Protein AF-A0A4Z0AM36-F1 (afdb_monomer_lite)

Structure (mmCIF, N/CA/C/O backbone):
data_AF-A0A4Z0AM36-F1
#
_entry.id   AF-A0A4Z0AM36-F1
#
loop_
_atom_site.group_PDB
_atom_site.id
_atom_site.type_symbol
_atom_site.label_atom_id
_atom_site.label_alt_id
_atom_site.label_comp_id
_atom_site.label_asym_id
_atom_site.label_entity_id
_atom_site.label_seq_id
_atom_site.pdbx_PDB_ins_code
_atom_site.Cartn_x
_atom_site.Cartn_y
_atom_site.Cartn_z
_atom_site.occupancy
_atom_site.B_iso_or_equiv
_atom_site.auth_seq_id
_atom_site.auth_comp_id
_atom_site.auth_asym_id
_atom_site.auth_atom_id
_atom_site.pdbx_PDB_model_num
ATOM 1 N N . MET A 1 1 ? 3.534 -26.898 -31.104 1.00 69.75 1 MET A N 1
ATOM 2 C CA . MET A 1 1 ? 3.783 -25.662 -30.328 1.00 69.75 1 MET A CA 1
ATOM 3 C C . MET A 1 1 ? 5.008 -24.985 -30.911 1.00 69.75 1 MET A C 1
ATOM 5 O O . MET A 1 1 ? 6.021 -25.653 -31.074 1.00 69.75 1 MET A O 1
ATOM 9 N N . THR A 1 2 ? 4.908 -23.715 -31.292 1.00 71.81 2 THR A N 1
ATOM 10 C CA . THR A 1 2 ? 6.046 -22.948 -31.819 1.00 71.81 2 THR A CA 1
ATOM 11 C C . THR A 1 2 ? 7.064 -22.733 -30.695 1.00 71.81 2 THR A C 1
ATOM 13 O O . THR A 1 2 ? 6.648 -22.342 -29.601 1.00 71.81 2 THR A O 1
ATOM 16 N N . PRO A 1 3 ? 8.365 -23.004 -30.905 1.00 80.00 3 PRO A N 1
ATOM 17 C CA . PRO A 1 3 ? 9.368 -22.778 -29.873 1.00 80.00 3 PRO A CA 1
ATOM 18 C C . PRO A 1 3 ? 9.413 -21.291 -29.488 1.00 80.00 3 PRO A C 1
ATOM 20 O O . PRO A 1 3 ? 9.185 -20.429 -30.346 1.00 80.00 3 PRO A O 1
ATOM 23 N N . PRO A 1 4 ? 9.694 -20.966 -28.214 1.00 80.19 4 PRO A N 1
ATOM 24 C CA . PRO A 1 4 ? 9.804 -19.582 -27.786 1.00 80.19 4 PRO A CA 1
ATOM 25 C C . PRO A 1 4 ? 10.920 -18.887 -28.568 1.00 80.19 4 PRO A C 1
ATOM 27 O O . PRO A 1 4 ? 12.006 -19.435 -28.767 1.00 80.19 4 PRO A O 1
ATOM 30 N N . LEU A 1 5 ? 10.643 -17.664 -29.017 1.00 88.88 5 LEU A N 1
ATOM 31 C CA . LEU A 1 5 ? 11.626 -16.841 -29.710 1.00 88.88 5 LEU A CA 1
ATOM 32 C C . LEU A 1 5 ? 12.832 -16.608 -28.789 1.00 88.88 5 LEU A C 1
ATOM 34 O O . LEU A 1 5 ? 12.687 -16.092 -27.680 1.00 88.88 5 LEU A O 1
ATOM 38 N N . SER A 1 6 ? 14.025 -16.962 -29.258 1.00 90.75 6 SER A N 1
ATOM 39 C CA . SER A 1 6 ? 15.280 -16.754 -28.539 1.00 90.75 6 SER A CA 1
ATOM 40 C C . SER A 1 6 ? 15.930 -15.424 -28.922 1.00 90.75 6 SER A C 1
ATOM 42 O O . SER A 1 6 ? 15.520 -14.731 -29.860 1.00 90.75 6 SER A O 1
ATOM 44 N N . PHE A 1 7 ? 16.963 -15.028 -28.184 1.00 91.69 7 PHE A N 1
ATOM 45 C CA . PHE A 1 7 ? 17.827 -13.935 -28.614 1.00 91.69 7 PHE A CA 1
ATOM 46 C C . PHE A 1 7 ? 18.506 -14.307 -29.951 1.00 91.69 7 PHE A C 1
ATOM 48 O O . PHE A 1 7 ? 19.021 -15.416 -30.057 1.00 91.69 7 PHE A O 1
ATOM 55 N N . PRO A 1 8 ? 18.556 -13.416 -30.963 1.00 92.31 8 PRO A N 1
ATOM 56 C CA . PRO A 1 8 ? 18.221 -11.991 -30.927 1.00 92.31 8 PRO A CA 1
ATOM 57 C C . PRO A 1 8 ? 16.799 -11.639 -31.395 1.00 92.31 8 PRO A C 1
ATOM 59 O O . PRO A 1 8 ? 16.469 -10.447 -31.424 1.00 92.31 8 PRO A O 1
ATOM 62 N N . ALA A 1 9 ? 15.982 -12.622 -31.782 1.00 93.06 9 ALA A N 1
ATOM 63 C CA . ALA A 1 9 ? 14.613 -12.404 -32.247 1.00 93.06 9 ALA A CA 1
ATOM 64 C C . ALA A 1 9 ? 13.745 -11.795 -31.130 1.00 93.06 9 ALA A C 1
ATOM 66 O O . ALA A 1 9 ? 13.120 -10.751 -31.338 1.00 93.06 9 ALA A O 1
ATOM 67 N N . MET A 1 10 ? 13.820 -12.349 -29.915 1.00 92.06 10 MET A N 1
ATOM 68 C CA . MET A 1 10 ? 13.215 -11.795 -28.700 1.00 92.06 10 MET A CA 1
ATOM 69 C C . MET A 1 10 ? 14.230 -10.962 -27.909 1.00 92.06 10 MET A C 1
ATOM 71 O O . MET A 1 10 ? 15.283 -11.449 -27.500 1.00 92.06 10 MET A O 1
ATOM 75 N N . ARG A 1 11 ? 13.922 -9.681 -27.672 1.00 93.88 11 ARG A N 1
ATOM 76 C CA . ARG A 1 11 ? 14.758 -8.770 -26.867 1.00 93.88 11 ARG A CA 1
ATOM 77 C C . ARG A 1 11 ? 13.886 -7.902 -25.968 1.00 93.88 11 ARG A C 1
ATOM 79 O O . ARG A 1 11 ? 13.502 -6.799 -26.353 1.00 93.88 11 ARG A O 1
ATOM 86 N N . LEU A 1 12 ? 13.648 -8.359 -24.739 1.00 93.50 12 LEU A N 1
ATOM 87 C CA . LEU A 1 12 ? 12.791 -7.673 -23.757 1.00 93.50 12 LEU A CA 1
ATOM 88 C C . LEU A 1 12 ? 13.267 -6.249 -23.406 1.00 93.50 12 LEU A C 1
ATOM 90 O O . LEU A 1 12 ? 12.473 -5.402 -23.010 1.00 93.50 12 LEU A O 1
ATOM 94 N N . ARG A 1 13 ? 14.556 -5.937 -23.614 1.00 95.88 13 ARG A N 1
ATOM 95 C CA . ARG A 1 13 ? 15.101 -4.579 -23.431 1.00 95.88 13 ARG A CA 1
ATOM 96 C C . ARG A 1 13 ? 14.577 -3.557 -24.450 1.00 95.88 13 ARG A C 1
ATOM 98 O O . ARG A 1 13 ? 14.702 -2.366 -24.181 1.00 95.88 13 ARG A O 1
ATOM 105 N N . ARG A 1 14 ? 13.999 -3.974 -25.590 1.00 95.12 14 ARG A N 1
ATOM 106 C CA . ARG A 1 14 ? 13.493 -3.058 -26.639 1.00 95.12 14 ARG A CA 1
ATOM 107 C C . ARG A 1 14 ? 12.464 -2.068 -26.085 1.00 95.12 14 ARG A C 1
ATOM 109 O O . ARG A 1 14 ? 12.602 -0.875 -26.324 1.00 95.12 14 ARG A O 1
ATOM 116 N N . LEU A 1 15 ? 11.517 -2.550 -25.279 1.00 96.00 15 LEU A N 1
ATOM 117 C CA . LEU A 1 15 ? 10.440 -1.743 -24.691 1.00 96.00 15 LEU A CA 1
ATOM 118 C C . LEU A 1 15 ? 10.849 -1.027 -23.389 1.00 96.00 15 LEU A C 1
ATOM 120 O O . LEU A 1 15 ? 10.051 -0.322 -22.790 1.00 96.00 15 LEU A O 1
ATOM 124 N N . ARG A 1 16 ? 12.108 -1.173 -22.944 1.00 96.94 16 ARG A N 1
ATOM 125 C CA . ARG A 1 16 ? 12.613 -0.575 -21.692 1.00 96.94 16 ARG A CA 1
ATOM 126 C C . ARG A 1 16 ? 13.583 0.590 -21.906 1.00 96.94 16 ARG A C 1
ATOM 128 O O . ARG A 1 16 ? 14.101 1.132 -20.931 1.00 96.94 16 ARG A O 1
ATOM 135 N N . ARG A 1 17 ? 13.848 0.967 -23.165 1.00 96.94 17 ARG A N 1
ATOM 136 C CA . ARG A 1 17 ? 14.914 1.917 -23.538 1.00 96.94 17 ARG A CA 1
ATOM 137 C C . ARG A 1 17 ? 14.677 3.338 -23.036 1.00 96.94 17 ARG A C 1
ATOM 139 O O . ARG A 1 17 ? 15.623 3.966 -22.581 1.00 96.94 17 ARG A O 1
ATOM 146 N N . THR A 1 18 ? 13.450 3.842 -23.121 1.00 97.69 18 THR A N 1
ATOM 147 C CA . THR A 1 18 ? 13.118 5.227 -22.754 1.00 97.69 18 THR A CA 1
ATOM 148 C C . THR A 1 18 ? 12.009 5.253 -21.703 1.00 97.69 18 THR A C 1
ATOM 150 O O . THR A 1 18 ? 11.239 4.292 -21.621 1.00 97.69 18 THR A O 1
ATOM 153 N N . PRO A 1 19 ? 11.902 6.330 -20.901 1.00 97.38 19 PRO A N 1
ATOM 154 C CA . PRO A 1 19 ? 10.779 6.511 -19.983 1.00 97.38 19 PRO A CA 1
ATOM 155 C C . PRO A 1 19 ? 9.419 6.407 -20.684 1.00 97.38 19 PRO A C 1
ATOM 157 O O . PRO A 1 19 ? 8.560 5.679 -20.204 1.00 97.38 19 PRO A O 1
ATOM 160 N N . LEU A 1 20 ? 9.270 7.027 -21.863 1.00 97.19 20 LEU A N 1
ATOM 161 C CA . LEU A 1 20 ? 8.044 6.964 -22.667 1.00 97.19 20 LEU A CA 1
ATOM 162 C C . LEU A 1 20 ? 7.664 5.524 -23.038 1.00 97.19 20 LEU A C 1
ATOM 164 O O . LEU A 1 20 ? 6.530 5.117 -22.823 1.00 97.19 20 LEU A O 1
ATOM 168 N N . LEU A 1 21 ? 8.615 4.729 -23.545 1.00 97.44 21 LEU A N 1
ATOM 169 C CA . LEU A 1 21 ? 8.342 3.334 -23.909 1.00 97.44 21 LEU A CA 1
ATOM 170 C C . LEU A 1 21 ? 7.923 2.504 -22.696 1.00 97.44 21 LEU A C 1
ATOM 172 O O . LEU A 1 21 ? 7.006 1.699 -22.807 1.00 97.44 21 LEU A O 1
ATOM 176 N N . ARG A 1 22 ? 8.571 2.717 -21.542 1.00 97.12 22 ARG A N 1
ATOM 177 C CA . ARG A 1 22 ? 8.207 2.033 -20.295 1.00 97.12 22 ARG A CA 1
ATOM 178 C C . ARG A 1 22 ? 6.821 2.430 -19.803 1.00 97.12 22 ARG A C 1
ATOM 180 O O . ARG A 1 22 ? 6.132 1.574 -19.266 1.00 97.12 22 ARG A O 1
ATOM 187 N N . ASP A 1 23 ? 6.427 3.690 -19.967 1.00 95.44 23 ASP A N 1
ATOM 188 C CA . ASP A 1 23 ? 5.094 4.149 -19.574 1.00 95.44 23 ASP A CA 1
ATOM 189 C C . ASP A 1 23 ? 3.995 3.587 -20.486 1.00 95.44 23 ASP A C 1
ATOM 191 O O . ASP A 1 23 ? 2.964 3.126 -19.998 1.00 95.44 23 ASP A O 1
ATOM 195 N N . MET A 1 24 ? 4.254 3.532 -21.797 1.00 96.75 24 MET A N 1
ATOM 196 C CA . MET A 1 24 ? 3.322 2.972 -22.783 1.00 96.75 24 MET A CA 1
ATOM 197 C C . MET A 1 24 ? 3.003 1.495 -22.536 1.00 96.75 24 MET A C 1
ATOM 199 O O . MET A 1 24 ? 1.884 1.066 -22.789 1.00 96.75 24 MET A O 1
ATOM 203 N N . VAL A 1 25 ? 3.983 0.712 -22.076 1.00 96.94 25 VAL A N 1
ATOM 204 C CA . VAL A 1 25 ? 3.828 -0.740 -21.863 1.00 96.94 25 VAL A CA 1
ATOM 205 C C . VAL A 1 25 ? 3.621 -1.106 -20.395 1.00 96.94 25 VAL A C 1
ATOM 207 O O . VAL A 1 25 ? 3.707 -2.278 -20.037 1.00 96.94 25 VAL A O 1
ATOM 210 N N . ARG A 1 26 ? 3.405 -0.116 -19.522 1.00 96.94 26 ARG A N 1
ATOM 211 C CA . ARG A 1 26 ? 3.199 -0.351 -18.094 1.00 96.94 26 ARG A CA 1
ATOM 212 C C . ARG A 1 26 ? 1.885 -1.101 -17.875 1.00 96.94 26 ARG A C 1
ATOM 214 O O . ARG A 1 26 ? 0.822 -0.600 -18.217 1.00 96.94 26 ARG A O 1
ATOM 221 N N . GLU A 1 27 ? 1.977 -2.264 -17.242 1.00 97.56 27 GLU A N 1
ATOM 222 C CA . GLU A 1 27 ? 0.833 -3.154 -16.998 1.00 97.56 27 GLU A CA 1
ATOM 223 C C . GLU A 1 27 ? -0.015 -2.731 -15.791 1.00 97.56 27 GLU A C 1
ATOM 225 O O . GLU A 1 27 ? -1.208 -3.009 -15.741 1.00 97.56 27 GLU A O 1
ATOM 230 N N . THR A 1 28 ? 0.585 -2.044 -14.817 1.00 96.62 28 THR A N 1
ATOM 231 C CA . THR A 1 28 ? -0.080 -1.667 -13.564 1.00 96.62 28 THR A CA 1
ATOM 232 C C . THR A 1 28 ? 0.027 -0.167 -13.338 1.00 96.62 28 THR A C 1
ATOM 234 O O . THR A 1 28 ? 1.124 0.395 -13.343 1.00 96.62 28 THR A O 1
ATOM 237 N N . ARG A 1 29 ? -1.113 0.484 -13.115 1.00 93.50 29 ARG A N 1
ATOM 238 C CA . ARG A 1 29 ? -1.205 1.882 -12.688 1.00 93.50 29 ARG A CA 1
ATOM 239 C C . ARG A 1 29 ? -1.873 1.917 -11.317 1.00 93.50 29 ARG A C 1
ATOM 241 O O . ARG A 1 29 ? -2.712 1.068 -11.040 1.00 93.50 29 ARG A O 1
ATOM 248 N N . LEU A 1 30 ? -1.439 2.856 -10.486 1.00 89.62 30 LEU A N 1
ATOM 249 C CA . LEU A 1 30 ? -1.967 3.076 -9.147 1.00 89.62 30 LEU A CA 1
ATOM 250 C C . LEU A 1 30 ? -2.418 4.537 -9.050 1.00 89.62 30 LEU A C 1
ATOM 252 O O . LEU A 1 30 ? -1.605 5.445 -9.261 1.00 89.62 30 LEU A O 1
ATOM 256 N N . GLY A 1 31 ? -3.699 4.746 -8.779 1.00 82.00 31 GLY A N 1
ATOM 257 C CA . GLY A 1 31 ? -4.336 6.048 -8.613 1.00 82.00 31 GLY A CA 1
ATOM 258 C C . GLY A 1 31 ? -4.769 6.314 -7.171 1.00 82.00 31 GLY A C 1
ATOM 259 O O . GLY A 1 31 ? -4.576 5.492 -6.279 1.00 82.00 31 GLY A O 1
ATOM 260 N N . ALA A 1 32 ? -5.329 7.500 -6.927 1.00 74.56 32 ALA A N 1
ATOM 261 C CA . ALA A 1 32 ? -5.884 7.856 -5.617 1.00 74.56 32 ALA A CA 1
ATOM 262 C C . ALA A 1 32 ? -7.191 7.099 -5.314 1.00 74.56 32 ALA A C 1
ATOM 264 O O . ALA A 1 32 ? -7.504 6.845 -4.158 1.00 74.56 32 ALA A O 1
ATOM 265 N N . ASP A 1 33 ? -7.924 6.727 -6.360 1.00 78.50 33 ASP A N 1
ATOM 266 C CA . ASP A 1 33 ? -9.130 5.898 -6.356 1.00 78.50 33 ASP A CA 1
ATOM 267 C C . ASP A 1 33 ? -8.877 4.453 -5.907 1.00 78.50 33 ASP A C 1
ATOM 269 O O . ASP A 1 33 ? -9.797 3.785 -5.443 1.00 78.50 33 ASP A O 1
ATOM 273 N N . ASP A 1 34 ? -7.624 4.000 -5.958 1.00 85.94 34 ASP A N 1
ATOM 274 C CA . ASP A 1 34 ? -7.217 2.693 -5.449 1.00 85.94 34 ASP A CA 1
ATOM 275 C C . ASP A 1 34 ? -6.931 2.703 -3.935 1.00 85.94 34 ASP A C 1
ATOM 277 O O . ASP A 1 34 ? -6.578 1.663 -3.381 1.00 85.94 34 ASP A O 1
ATOM 281 N N . LEU A 1 35 ? -7.007 3.855 -3.252 1.00 75.44 35 LEU A N 1
ATOM 282 C CA . LEU A 1 35 ? -6.495 4.022 -1.889 1.00 75.44 35 LEU A CA 1
ATOM 283 C C . LEU A 1 35 ? -7.584 4.349 -0.864 1.00 75.44 35 LEU A C 1
ATOM 285 O O . LEU A 1 35 ? -8.406 5.243 -1.044 1.00 75.44 35 LEU A O 1
ATOM 289 N N . ILE A 1 36 ? -7.500 3.681 0.285 1.00 75.88 36 ILE A N 1
ATOM 290 C CA . ILE A 1 36 ? -8.282 3.966 1.490 1.00 75.88 36 ILE A CA 1
ATOM 291 C C . ILE A 1 36 ? -7.305 4.373 2.596 1.00 75.88 36 ILE A C 1
ATOM 293 O O . ILE A 1 36 ? -6.363 3.640 2.905 1.00 75.88 36 ILE A O 1
ATOM 297 N N . TYR A 1 37 ? -7.531 5.536 3.211 1.00 73.56 37 TYR A N 1
ATOM 298 C CA . TYR A 1 37 ? -6.693 6.043 4.298 1.00 73.56 37 TYR A CA 1
ATOM 299 C C . TYR A 1 37 ? -7.301 5.700 5.671 1.00 73.56 37 TYR A C 1
ATOM 301 O O . TYR A 1 37 ? -8.327 6.275 6.037 1.00 73.56 37 TYR A O 1
ATOM 309 N N . PRO A 1 38 ? -6.702 4.773 6.441 1.00 81.44 38 PRO A N 1
ATOM 310 C CA . PRO A 1 38 ? -7.162 4.440 7.785 1.00 81.44 38 PRO A CA 1
ATOM 311 C C . PRO A 1 38 ? -6.798 5.543 8.791 1.00 81.44 38 PRO A C 1
ATOM 313 O O . PRO A 1 38 ? -5.693 6.088 8.764 1.00 81.44 38 PRO A O 1
ATOM 316 N N . VAL A 1 39 ? -7.709 5.828 9.723 1.00 74.38 39 VAL A N 1
ATOM 317 C CA . VAL A 1 39 ? -7.519 6.795 10.816 1.00 74.38 39 VAL A CA 1
ATOM 318 C C . VAL A 1 39 ? -7.623 6.097 12.170 1.00 74.38 39 VAL A C 1
ATOM 320 O O . VAL A 1 39 ? -8.430 5.186 12.339 1.00 74.38 39 VAL A O 1
ATOM 323 N N . PHE A 1 40 ? -6.802 6.513 13.137 1.00 83.25 40 PHE A N 1
ATOM 324 C CA . PHE A 1 40 ? -6.927 6.067 14.523 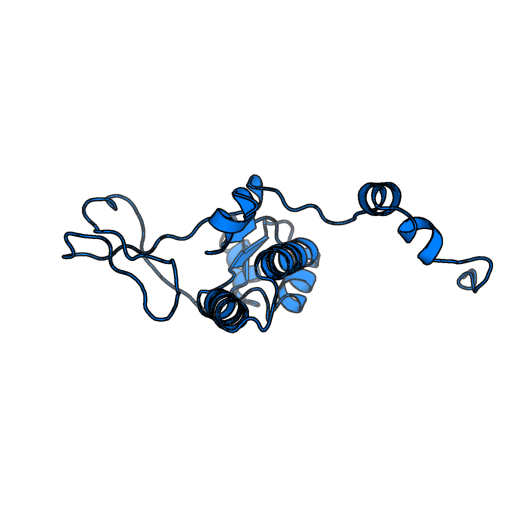1.00 83.25 40 PHE A CA 1
ATOM 325 C C . PHE A 1 40 ? -7.653 7.113 15.328 1.00 83.25 40 PHE A C 1
ATOM 327 O O . PHE A 1 40 ? -7.329 8.299 15.236 1.00 83.25 40 PHE A O 1
ATOM 334 N N . VAL A 1 41 ? -8.591 6.668 16.149 1.00 81.19 41 VAL A N 1
ATOM 335 C CA . VAL A 1 41 ? -9.411 7.573 16.932 1.00 81.19 41 VAL A CA 1
ATOM 336 C C . VAL A 1 41 ? -9.544 7.027 18.348 1.00 81.19 41 VAL A C 1
ATOM 338 O O . VAL A 1 41 ? -9.654 5.817 18.533 1.00 81.19 41 VAL A O 1
ATOM 341 N N . GLU A 1 42 ? -9.394 7.903 19.336 1.00 83.50 42 GLU A N 1
ATOM 342 C CA . GLU A 1 42 ? -9.244 7.560 20.750 1.00 83.50 42 GLU A CA 1
ATOM 343 C C . GLU A 1 42 ? -10.185 8.412 21.605 1.00 83.50 42 GLU A C 1
ATOM 345 O O . GLU A 1 42 ? -10.265 9.637 21.462 1.00 83.50 42 GLU A O 1
ATOM 350 N N . GLU A 1 43 ? -10.916 7.739 22.488 1.00 83.06 43 GLU A N 1
ATOM 351 C CA . GLU A 1 43 ? -11.835 8.351 23.445 1.00 83.06 43 GLU A CA 1
ATOM 352 C C . GLU A 1 43 ? -11.062 9.003 24.596 1.00 83.06 43 GLU A C 1
ATOM 354 O O . GLU A 1 43 ? -9.992 8.544 24.995 1.00 83.06 43 GLU A O 1
ATOM 359 N N . GLY A 1 44 ? -11.591 10.096 25.146 1.00 81.94 44 GLY A N 1
ATOM 360 C CA . GLY A 1 44 ? -11.019 10.738 26.337 1.00 81.94 44 GLY A CA 1
ATOM 361 C C . GLY A 1 44 ? -9.735 11.552 26.122 1.00 81.94 44 GLY A C 1
ATOM 362 O O . GLY A 1 44 ? -9.220 12.117 27.087 1.00 81.94 44 GLY A O 1
ATOM 363 N N . ILE A 1 45 ? -9.229 11.673 24.889 1.00 84.06 45 ILE A N 1
ATOM 364 C CA . ILE A 1 45 ? -8.141 12.606 24.560 1.00 84.06 45 ILE A CA 1
ATOM 365 C C . ILE A 1 45 ? -8.700 13.923 24.011 1.00 84.06 45 ILE A C 1
ATOM 367 O O . ILE A 1 45 ? -9.635 13.949 23.219 1.00 84.06 45 ILE A O 1
ATOM 371 N N . GLU A 1 46 ? -8.103 15.043 24.412 1.00 82.06 46 GLU A N 1
ATOM 372 C CA . GLU A 1 46 ? -8.502 16.379 23.944 1.00 82.06 46 GLU A CA 1
ATOM 373 C C . GLU A 1 46 ? -7.746 16.797 22.673 1.00 82.06 46 GLU A C 1
ATOM 375 O O . GLU A 1 46 ? -8.268 17.518 21.821 1.00 82.06 46 GLU A O 1
ATOM 380 N N . VAL A 1 47 ? -6.505 16.337 22.527 1.00 83.94 47 VAL A N 1
ATOM 381 C CA . VAL A 1 47 ? -5.591 16.712 21.442 1.00 83.94 47 VAL A CA 1
ATOM 382 C C . VAL A 1 47 ? -5.048 15.447 20.798 1.00 83.94 47 VAL A C 1
ATOM 384 O O . VAL A 1 47 ? -4.867 14.440 21.478 1.00 83.94 47 VAL A O 1
ATOM 387 N N . ALA A 1 48 ? -4.789 15.507 19.491 1.00 83.69 48 ALA A N 1
ATOM 388 C CA . ALA A 1 48 ? -4.234 14.384 18.754 1.00 83.69 48 ALA A CA 1
ATOM 389 C C . ALA A 1 48 ? -2.874 13.942 19.319 1.00 83.69 48 ALA A C 1
ATOM 391 O O . ALA A 1 48 ? -2.024 14.780 19.626 1.00 83.69 48 ALA A O 1
ATOM 392 N N . GLN A 1 49 ? -2.675 12.630 19.430 1.00 88.44 49 GLN A N 1
ATOM 393 C CA . GLN A 1 49 ? -1.471 12.033 20.012 1.00 88.44 49 GLN A CA 1
ATOM 394 C C . GLN A 1 49 ? -0.713 11.213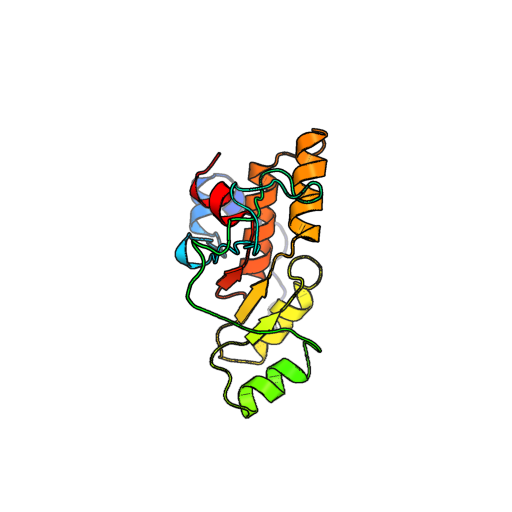 18.976 1.00 88.44 49 GLN A C 1
ATOM 396 O O . GLN A 1 49 ? -1.313 10.444 18.231 1.00 88.44 49 GLN A O 1
ATOM 401 N N . GLU A 1 50 ? 0.609 11.345 18.932 1.00 89.69 50 GLU A N 1
ATOM 402 C CA . GLU A 1 50 ? 1.426 10.543 18.024 1.00 89.69 50 GLU A CA 1
ATOM 403 C C . GLU A 1 50 ? 1.524 9.085 18.484 1.00 89.69 50 GLU A C 1
ATOM 405 O O . GLU A 1 50 ? 1.674 8.782 19.671 1.00 89.69 50 GLU A O 1
ATOM 410 N N . ILE A 1 51 ? 1.465 8.168 17.521 1.00 90.12 51 ILE A N 1
ATOM 411 C CA . ILE A 1 51 ? 1.712 6.750 17.760 1.00 90.12 51 ILE A CA 1
ATOM 412 C C . ILE A 1 51 ? 3.211 6.504 17.609 1.00 90.12 51 ILE A C 1
ATOM 414 O O . ILE A 1 51 ? 3.740 6.486 16.503 1.00 90.12 51 ILE A O 1
ATOM 418 N N . SER A 1 52 ? 3.895 6.245 18.722 1.00 89.56 52 SER A N 1
ATOM 419 C CA . SER A 1 52 ? 5.359 6.090 18.756 1.00 89.56 52 SER A CA 1
ATOM 420 C C . SER A 1 52 ? 5.914 5.017 17.810 1.00 89.56 52 SER A C 1
ATOM 422 O O . SER A 1 52 ? 7.027 5.139 17.309 1.00 89.56 52 SER A O 1
ATOM 424 N N . THR A 1 53 ? 5.146 3.960 17.550 1.00 90.38 53 THR A N 1
ATOM 425 C CA . THR A 1 53 ? 5.527 2.867 16.642 1.00 90.38 53 THR A CA 1
ATOM 426 C C . THR A 1 53 ? 5.176 3.137 15.180 1.00 90.38 53 THR A C 1
ATOM 428 O O . THR A 1 53 ? 5.558 2.355 14.313 1.00 90.38 53 THR A O 1
ATOM 431 N N . MET A 1 54 ? 4.459 4.224 14.891 1.00 88.94 54 MET A N 1
ATOM 432 C CA . MET A 1 54 ? 4.018 4.612 13.554 1.00 88.94 54 MET A CA 1
ATOM 433 C C . MET A 1 54 ? 4.290 6.110 13.346 1.00 88.94 54 MET A C 1
ATOM 435 O O . MET A 1 54 ? 3.353 6.909 13.393 1.00 88.94 54 MET A O 1
ATOM 439 N N . PRO A 1 55 ? 5.561 6.496 13.104 1.00 88.00 55 PRO A N 1
ATOM 440 C CA . PRO A 1 55 ? 5.960 7.898 12.981 1.00 88.00 55 PRO A CA 1
ATOM 441 C C . PRO A 1 55 ? 5.087 8.659 11.985 1.00 88.00 55 PRO A C 1
ATOM 443 O O . PRO A 1 55 ? 4.867 8.167 10.879 1.00 88.00 55 PRO A O 1
ATOM 446 N N . GLY A 1 56 ? 4.580 9.835 12.360 1.00 82.50 56 GLY A N 1
ATOM 447 C CA . GLY A 1 56 ? 3.693 10.644 11.510 1.00 82.50 56 GLY A CA 1
ATOM 448 C C . GLY A 1 56 ? 2.211 10.234 11.504 1.00 82.50 56 GLY A C 1
ATOM 449 O O . GLY A 1 56 ? 1.396 10.934 10.898 1.00 82.50 56 GLY A O 1
ATOM 450 N N . VAL A 1 57 ? 1.834 9.153 12.200 1.00 84.31 57 VAL A N 1
ATOM 451 C CA . VAL A 1 57 ? 0.431 8.758 12.403 1.00 84.31 57 VAL A CA 1
ATOM 452 C C . VAL A 1 57 ? -0.054 9.210 13.775 1.00 84.31 57 VAL A C 1
ATOM 454 O O . VAL A 1 57 ? 0.630 9.050 14.786 1.00 84.31 57 VAL A O 1
ATOM 457 N N . LEU A 1 58 ? -1.268 9.759 13.806 1.00 84.69 58 LEU A N 1
ATOM 458 C CA . LEU A 1 58 ? -1.882 10.321 15.003 1.00 84.69 58 LEU A CA 1
ATOM 459 C C . LEU A 1 58 ? -3.140 9.543 15.400 1.00 84.69 58 LEU A C 1
ATOM 461 O O . LEU A 1 58 ? -3.896 9.093 14.537 1.00 84.69 58 LEU A O 1
ATOM 465 N N . ARG A 1 59 ? -3.392 9.463 16.706 1.00 86.19 59 ARG A N 1
ATOM 466 C CA . ARG A 1 59 ? -4.703 9.177 17.289 1.00 86.19 59 ARG A CA 1
ATOM 467 C C . ARG A 1 59 ? -5.471 10.479 17.411 1.00 86.19 59 ARG A C 1
ATOM 469 O O . ARG A 1 59 ? -4.971 11.441 17.989 1.00 86.19 59 ARG A O 1
ATOM 476 N N . ILE A 1 60 ? -6.657 10.524 16.829 1.00 81.00 60 ILE A N 1
ATOM 477 C CA . ILE A 1 60 ? -7.530 11.695 16.793 1.00 81.00 60 ILE A CA 1
ATOM 478 C C . ILE A 1 60 ? -8.532 11.590 17.960 1.00 81.00 60 ILE A C 1
ATOM 480 O O . ILE A 1 60 ? -8.968 10.487 18.266 1.00 81.00 60 ILE A O 1
ATOM 484 N N . PRO A 1 61 ? -8.916 12.687 18.630 1.00 82.38 61 PRO A N 1
ATOM 485 C CA . PRO A 1 61 ? -9.998 12.678 19.616 1.00 82.38 61 PRO A CA 1
ATOM 486 C C . PRO A 1 61 ? -11.339 12.143 19.092 1.00 82.38 61 PRO A C 1
ATOM 488 O O . PRO A 1 61 ? -11.820 12.587 18.049 1.00 82.38 61 PRO A O 1
ATOM 491 N N . GLU A 1 62 ? -11.992 11.276 19.868 1.00 74.62 62 GLU A N 1
ATOM 492 C CA . GLU A 1 62 ? -13.301 10.670 19.560 1.00 74.62 62 GLU A CA 1
ATOM 493 C C . GLU A 1 62 ? -14.438 11.684 19.390 1.00 74.62 62 GLU A C 1
ATOM 495 O O . GLU A 1 62 ? -15.364 11.473 18.615 1.00 74.62 62 GLU A O 1
ATOM 500 N N . ARG A 1 63 ? -14.344 12.868 20.004 1.00 69.56 63 ARG A N 1
ATOM 501 C CA . ARG A 1 63 ? -15.298 13.962 19.743 1.00 69.56 63 ARG A CA 1
ATOM 502 C C . ARG A 1 63 ? -15.373 14.379 18.265 1.00 69.56 63 ARG A C 1
ATOM 504 O O . ARG A 1 63 ? -16.257 15.144 17.891 1.00 69.56 63 ARG A O 1
ATOM 511 N N . HIS A 1 64 ? -14.448 13.901 17.428 1.00 62.84 64 HIS A N 1
ATOM 512 C CA . HIS A 1 64 ? -14.439 14.071 15.975 1.00 62.84 64 HIS A CA 1
ATOM 513 C C . HIS A 1 64 ? -14.817 12.779 15.206 1.00 62.84 64 HIS A C 1
ATOM 515 O O . HIS A 1 64 ? -14.653 12.732 13.990 1.00 62.84 64 HIS A O 1
ATOM 521 N N . LEU A 1 65 ? -15.310 11.738 15.889 1.00 56.53 65 LEU A N 1
ATOM 522 C CA . LEU A 1 65 ? -15.470 10.363 15.387 1.00 56.53 65 LEU A CA 1
ATOM 523 C C . LEU A 1 65 ? -16.900 9.920 15.103 1.00 56.53 65 LEU A C 1
ATOM 525 O O . LEU A 1 65 ? -17.067 8.820 14.613 1.00 56.53 65 LEU A O 1
ATOM 529 N N . ALA A 1 66 ? -17.919 10.713 15.432 1.00 45.50 66 ALA A N 1
ATOM 530 C CA . ALA A 1 66 ? -19.261 10.252 15.827 1.00 45.50 66 ALA A CA 1
ATOM 531 C C . ALA A 1 66 ? -20.137 9.431 14.837 1.00 45.50 66 ALA A C 1
ATOM 533 O O . ALA A 1 66 ? -21.364 9.475 14.924 1.00 45.50 66 ALA A O 1
ATOM 534 N N . ARG A 1 67 ? -19.591 8.633 13.925 1.00 39.00 67 ARG A N 1
ATOM 535 C CA . ARG A 1 67 ? -20.318 7.539 13.291 1.00 39.00 67 ARG A CA 1
ATOM 536 C C . ARG A 1 67 ? -19.347 6.465 12.811 1.00 39.00 67 ARG A C 1
ATOM 538 O O . ARG A 1 67 ? -18.552 6.738 11.922 1.00 39.00 67 ARG A O 1
ATOM 545 N N . GLU A 1 68 ? -19.549 5.253 13.328 1.00 33.91 68 GLU A N 1
ATOM 546 C CA . GLU A 1 68 ? -19.105 3.974 12.751 1.00 33.91 68 GLU A CA 1
ATOM 547 C C . GLU A 1 68 ? -17.655 3.549 13.035 1.00 33.91 68 GLU A C 1
ATOM 549 O O . GLU A 1 68 ? -16.733 4.349 12.996 1.00 33.91 68 GLU A O 1
ATOM 554 N N . LEU A 1 69 ? -17.335 2.284 13.297 1.00 34.91 69 LEU A N 1
ATOM 555 C CA . LEU A 1 69 ? -18.118 1.055 13.418 1.00 34.91 69 LEU A CA 1
ATOM 556 C C . LEU A 1 69 ? -17.192 -0.005 14.044 1.00 34.91 69 LEU A C 1
ATOM 558 O O . LEU A 1 69 ? -16.001 -0.081 13.730 1.00 34.91 69 LEU A O 1
ATOM 562 N N . GLU A 1 70 ? -17.790 -0.825 14.904 1.00 30.47 70 GLU A N 1
ATOM 563 C CA . GLU A 1 70 ? -17.357 -2.148 15.382 1.00 30.47 70 GLU A CA 1
ATOM 564 C C . GLU A 1 70 ? -17.088 -3.127 14.209 1.00 30.47 70 GLU A C 1
ATOM 566 O O . GLU A 1 70 ? -17.657 -2.959 13.139 1.00 30.47 70 GLU A O 1
ATOM 571 N N . ALA A 1 71 ? -16.365 -4.253 14.275 1.00 31.53 71 ALA A N 1
ATOM 572 C CA . ALA A 1 71 ? -15.306 -4.817 15.114 1.00 31.53 71 ALA A CA 1
ATOM 573 C C . ALA A 1 71 ? -14.823 -6.145 14.436 1.00 31.53 71 ALA A C 1
ATOM 575 O O . ALA A 1 71 ? -15.606 -7.059 14.236 1.00 31.53 71 ALA A O 1
ATOM 576 N N . ILE A 1 72 ? -13.530 -6.224 14.075 1.00 30.91 72 ILE A N 1
ATOM 577 C CA . ILE A 1 72 ? -12.534 -7.341 14.165 1.00 30.91 72 ILE A CA 1
ATOM 578 C C . ILE A 1 72 ? -12.839 -8.824 13.723 1.00 30.91 72 ILE A C 1
ATOM 580 O O . ILE A 1 72 ? -13.482 -9.558 14.455 1.00 30.91 72 ILE A O 1
ATOM 584 N N . ALA A 1 73 ? -12.105 -9.289 12.673 1.00 32.53 73 ALA A N 1
ATOM 585 C CA . ALA A 1 73 ? -11.241 -10.512 12.439 1.00 32.53 73 ALA A CA 1
ATOM 586 C C . ALA A 1 73 ? -11.751 -11.989 12.669 1.00 32.53 73 ALA A C 1
ATOM 588 O O . ALA A 1 73 ? -12.513 -12.212 13.594 1.00 32.53 73 ALA A O 1
ATOM 589 N N . ARG A 1 74 ? -11.292 -13.109 12.024 1.00 34.53 74 ARG A N 1
ATOM 590 C CA . ARG A 1 74 ? -9.948 -13.544 11.513 1.00 34.53 74 ARG A CA 1
ATOM 591 C C . ARG A 1 74 ? -9.908 -15.019 10.924 1.00 34.53 74 ARG A C 1
ATOM 593 O O . ARG A 1 74 ? -9.930 -15.942 11.738 1.00 34.53 74 ARG A O 1
ATOM 600 N N . LYS A 1 75 ? -9.634 -15.265 9.616 1.00 35.00 75 LYS A N 1
ATOM 601 C CA . LYS A 1 75 ? -9.073 -16.502 8.936 1.00 35.00 75 LYS A CA 1
ATOM 602 C C . LYS A 1 75 ? -9.126 -16.469 7.365 1.00 35.00 75 LYS A C 1
ATOM 604 O O . LYS A 1 75 ? -9.868 -17.167 6.679 1.00 35.00 75 LYS A O 1
ATOM 609 N N . ALA A 1 76 ? -8.159 -15.798 6.756 1.00 51.00 76 ALA A N 1
ATOM 610 C CA . ALA A 1 76 ? -8.229 -15.207 5.409 1.00 51.00 76 ALA A CA 1
ATOM 611 C C . ALA A 1 76 ? -8.126 -16.073 4.114 1.00 51.00 76 ALA A C 1
ATOM 613 O O . ALA A 1 76 ? -7.640 -15.556 3.116 1.00 51.00 76 ALA A O 1
ATOM 614 N N . VAL A 1 77 ? -8.533 -17.349 4.043 1.00 55.69 77 VAL A N 1
ATOM 615 C CA . VAL A 1 77 ? -8.569 -18.034 2.709 1.00 55.69 77 VAL A CA 1
ATOM 616 C C . VAL A 1 77 ? -9.816 -18.875 2.492 1.00 55.69 77 VAL A C 1
ATOM 618 O O . VAL A 1 77 ? -10.460 -18.768 1.454 1.00 55.69 77 VAL A O 1
ATOM 621 N N . ARG A 1 78 ? -10.190 -19.699 3.476 1.00 53.81 78 ARG A N 1
ATOM 622 C CA . ARG A 1 78 ? -11.508 -20.343 3.455 1.00 53.81 78 ARG A CA 1
ATOM 623 C C . ARG A 1 78 ? -12.606 -19.325 3.743 1.00 53.81 78 ARG A C 1
ATOM 625 O O . ARG A 1 78 ? -13.668 -19.443 3.155 1.00 53.81 78 ARG A O 1
ATOM 632 N N . GLU A 1 79 ? -12.330 -18.351 4.609 1.00 58.88 79 GLU A N 1
ATOM 633 C CA . GLU A 1 79 ? -13.284 -17.282 4.895 1.00 58.88 79 GLU A CA 1
ATOM 634 C C . GLU A 1 79 ? -13.621 -16.502 3.645 1.00 58.88 79 GLU A C 1
ATOM 636 O O . GLU A 1 79 ? -14.783 -16.427 3.340 1.00 58.88 79 GLU A O 1
ATOM 641 N N . SER A 1 80 ? -12.667 -16.077 2.818 1.00 64.12 80 SER A N 1
ATOM 642 C CA . SER A 1 80 ? -13.027 -15.243 1.663 1.00 64.12 80 SER A CA 1
ATOM 643 C C . SER A 1 80 ? -13.976 -15.924 0.661 1.00 64.12 80 SER A C 1
ATOM 645 O O . SER A 1 80 ? -14.803 -15.261 0.051 1.00 64.12 80 SER A O 1
ATOM 647 N N . LEU A 1 81 ? -13.904 -17.251 0.507 1.00 65.62 81 LEU A N 1
ATOM 648 C CA . LEU A 1 81 ? -14.875 -17.992 -0.312 1.00 65.62 81 LEU A CA 1
ATOM 649 C C . LEU A 1 81 ? -16.204 -18.245 0.422 1.00 65.62 81 LEU A C 1
ATOM 651 O O . LEU A 1 81 ? -17.232 -18.426 -0.224 1.00 65.62 81 LEU A O 1
ATOM 655 N N . LEU A 1 82 ? -16.186 -18.301 1.757 1.00 58.41 82 LEU A N 1
ATOM 656 C CA . LEU A 1 82 ? -17.395 -18.376 2.578 1.00 58.41 82 LEU A CA 1
ATOM 657 C C . LEU A 1 82 ? -18.098 -17.019 2.636 1.00 58.41 82 LEU A C 1
ATOM 659 O O . LEU A 1 82 ? -19.294 -16.986 2.414 1.00 58.41 82 LEU A O 1
ATOM 663 N N . ASP A 1 83 ? -17.365 -15.927 2.814 1.00 66.38 83 ASP A N 1
ATOM 664 C CA . ASP A 1 83 ? -17.820 -14.542 2.764 1.00 66.38 83 ASP A CA 1
ATOM 665 C C . ASP A 1 83 ? -18.568 -14.274 1.451 1.00 66.38 83 ASP A C 1
ATOM 667 O O . ASP A 1 83 ? -19.660 -13.718 1.465 1.00 66.38 83 ASP A O 1
ATOM 671 N N . GLU A 1 84 ? -18.040 -14.737 0.310 1.00 72.44 84 GLU A N 1
ATOM 672 C CA . GLU A 1 84 ? -18.742 -14.650 -0.980 1.00 72.44 84 GLU A CA 1
ATOM 673 C C . GLU A 1 84 ? -20.090 -15.395 -0.955 1.00 72.44 84 GLU A C 1
ATOM 675 O O . GLU A 1 84 ? -21.095 -14.876 -1.440 1.00 72.44 84 GLU A O 1
ATOM 680 N N . ALA A 1 85 ? -20.146 -16.584 -0.346 1.00 70.12 85 ALA A N 1
ATOM 681 C CA . ALA A 1 85 ? -21.389 -17.343 -0.180 1.00 70.12 85 ALA A CA 1
ATOM 682 C C . ALA A 1 85 ? -22.335 -16.746 0.887 1.00 70.12 85 ALA A C 1
ATOM 684 O O . ALA A 1 85 ? -23.548 -16.942 0.809 1.00 70.12 85 ALA A O 1
ATOM 685 N N . GLU A 1 86 ? -21.789 -16.026 1.866 1.00 74.00 86 GLU A N 1
ATOM 686 C CA . GLU A 1 86 ? -22.492 -15.316 2.939 1.00 74.00 86 GLU A CA 1
ATOM 687 C C . GLU A 1 86 ? -22.947 -13.908 2.507 1.00 74.00 86 GLU A C 1
ATOM 689 O O . GLU A 1 86 ? -23.701 -13.258 3.231 1.00 74.00 86 GLU A O 1
ATOM 694 N N . GLY A 1 87 ? -22.574 -13.470 1.297 1.00 74.75 87 GLY A N 1
ATOM 695 C CA . GLY A 1 87 ? -23.055 -12.239 0.669 1.00 74.75 87 GLY A CA 1
ATOM 696 C C . GLY A 1 87 ? -22.162 -11.014 0.873 1.00 74.75 87 GLY A C 1
ATOM 697 O O . GLY A 1 87 ? -22.671 -9.898 0.876 1.00 74.75 87 GLY A O 1
ATOM 698 N N . ALA A 1 88 ? -20.852 -11.191 1.054 1.00 79.31 88 ALA A N 1
ATOM 699 C CA . ALA A 1 88 ? -19.914 -10.078 1.136 1.00 79.31 88 ALA A CA 1
ATOM 700 C C . ALA A 1 88 ? -19.828 -9.299 -0.186 1.00 79.31 88 ALA A C 1
ATOM 702 O O . ALA A 1 88 ? -19.630 -9.874 -1.256 1.00 79.31 88 ALA A O 1
ATOM 703 N N . ASP A 1 89 ? -19.891 -7.969 -0.101 1.00 81.25 89 ASP A N 1
ATOM 704 C CA . ASP A 1 89 ? -19.738 -7.085 -1.264 1.00 81.25 89 ASP A CA 1
ATOM 705 C C . ASP A 1 89 ? -18.278 -6.968 -1.735 1.00 81.25 89 ASP A C 1
ATOM 707 O O . ASP A 1 89 ? -18.016 -6.585 -2.876 1.00 81.25 89 ASP A O 1
ATOM 711 N N . MET A 1 90 ? -17.315 -7.264 -0.853 1.00 84.75 90 MET A N 1
ATOM 712 C CA . MET A 1 90 ? -15.873 -7.212 -1.112 1.00 84.75 90 MET A CA 1
ATOM 713 C C . MET A 1 90 ? -15.139 -8.236 -0.245 1.00 84.75 90 MET A C 1
ATOM 715 O O . MET A 1 90 ? -15.539 -8.499 0.888 1.00 84.75 90 MET A O 1
ATOM 719 N N . LEU A 1 91 ? -14.013 -8.750 -0.736 1.00 86.50 91 LEU A N 1
ATOM 720 C CA . LEU A 1 91 ? -13.131 -9.638 0.026 1.00 86.50 91 LEU A CA 1
ATOM 721 C C . LEU A 1 91 ? -11.832 -8.915 0.365 1.00 86.50 91 LEU A C 1
ATOM 723 O O . LEU A 1 91 ? -11.406 -8.031 -0.374 1.00 86.50 91 LEU A O 1
ATOM 727 N N . MET A 1 92 ? -11.170 -9.289 1.464 1.00 90.44 92 MET A N 1
ATOM 728 C CA . MET A 1 92 ? -9.947 -8.609 1.900 1.00 90.44 92 MET A CA 1
ATOM 729 C C . MET A 1 92 ? -8.815 -9.562 2.290 1.00 90.44 92 MET A C 1
ATOM 731 O O . MET A 1 92 ? -9.010 -10.498 3.063 1.00 90.44 92 MET A O 1
ATOM 735 N N . VAL A 1 93 ? -7.593 -9.244 1.849 1.00 83.38 93 VAL A N 1
ATOM 736 C CA . VAL A 1 93 ? -6.350 -9.855 2.343 1.00 83.38 93 VAL A CA 1
ATOM 737 C C . VAL A 1 93 ? -5.631 -8.887 3.284 1.00 83.38 93 VAL A C 1
ATOM 739 O O . VAL A 1 93 ? -5.334 -7.739 2.944 1.00 83.38 93 VAL A O 1
ATOM 742 N N . LYS A 1 94 ? -5.343 -9.364 4.495 1.00 91.25 94 LYS A N 1
ATOM 743 C CA . LYS A 1 94 ? -4.628 -8.629 5.542 1.00 91.25 94 LYS A CA 1
ATOM 744 C C . LYS A 1 94 ? -3.726 -9.601 6.311 1.00 91.25 94 LYS A C 1
ATOM 746 O O . LYS A 1 94 ? -4.262 -10.561 6.869 1.00 91.25 94 LYS A O 1
ATOM 751 N N . PRO A 1 95 ? -2.413 -9.339 6.461 1.00 90.31 95 PRO A N 1
ATOM 752 C CA . PRO A 1 95 ? -1.623 -8.237 5.881 1.00 90.31 95 PRO A CA 1
ATOM 753 C C . PRO A 1 95 ? -1.419 -8.345 4.359 1.00 90.31 95 PRO A C 1
ATOM 755 O O . PRO A 1 95 ? -1.699 -9.395 3.794 1.00 90.31 95 PRO A O 1
ATOM 758 N N . ALA A 1 96 ? -0.939 -7.289 3.696 1.00 91.44 96 ALA A N 1
ATOM 759 C CA . ALA A 1 96 ? -0.831 -7.247 2.235 1.00 91.44 96 ALA A CA 1
ATOM 760 C C . ALA A 1 96 ? 0.559 -7.647 1.717 1.00 91.44 96 ALA A C 1
ATOM 762 O O . ALA A 1 96 ? 0.674 -8.615 0.965 1.00 91.44 96 ALA A O 1
ATOM 763 N N . LEU A 1 97 ? 1.623 -6.931 2.103 1.00 91.31 97 LEU A N 1
ATOM 764 C CA . LEU A 1 97 ? 2.939 -7.048 1.457 1.00 91.31 97 LEU A CA 1
ATOM 765 C C . LEU A 1 97 ? 3.537 -8.459 1.545 1.00 91.31 97 LEU A C 1
ATOM 767 O O . LEU A 1 97 ? 4.124 -8.950 0.584 1.00 91.31 97 LEU A O 1
ATOM 771 N N . ALA A 1 98 ? 3.371 -9.131 2.682 1.00 90.19 98 ALA A N 1
ATOM 772 C CA . ALA A 1 98 ? 3.882 -10.488 2.883 1.00 90.19 98 ALA A CA 1
ATOM 773 C C . ALA A 1 98 ? 2.986 -11.590 2.274 1.00 90.19 98 ALA A C 1
ATOM 775 O O . ALA A 1 98 ? 3.327 -12.763 2.383 1.00 90.19 98 ALA A O 1
ATOM 776 N N . TYR A 1 99 ? 1.858 -11.219 1.652 1.00 90.81 99 TYR A N 1
ATOM 777 C CA . TYR A 1 99 ? 0.812 -12.131 1.170 1.00 90.81 99 TYR A CA 1
ATOM 778 C C . TYR A 1 99 ? 0.356 -11.798 -0.264 1.00 90.81 99 TYR A C 1
ATOM 780 O O . TYR A 1 99 ? -0.783 -12.067 -0.656 1.00 90.81 99 TYR A O 1
ATOM 788 N N . LEU A 1 100 ? 1.236 -11.201 -1.078 1.00 91.19 100 LEU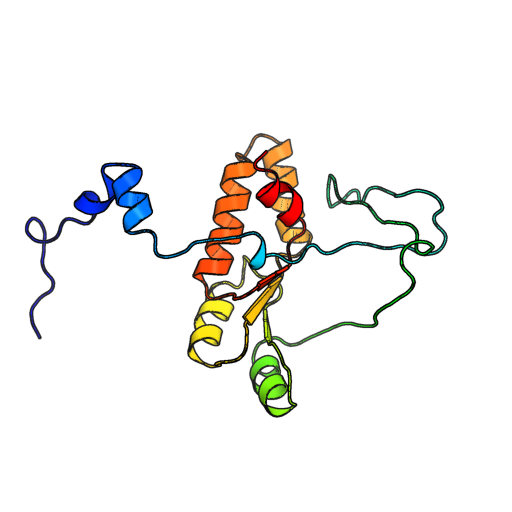 A N 1
ATOM 789 C CA . LEU A 1 100 ? 0.941 -10.883 -2.485 1.00 91.19 100 LEU A CA 1
ATOM 790 C C . LEU A 1 100 ? 0.619 -12.133 -3.319 1.00 91.19 100 LEU A C 1
ATOM 792 O O . LEU A 1 100 ? -0.129 -12.058 -4.290 1.00 91.19 100 LEU A O 1
ATOM 796 N N . ASP A 1 101 ? 1.166 -13.286 -2.945 1.00 82.19 101 ASP A N 1
ATOM 797 C CA . ASP A 1 101 ? 0.842 -14.580 -3.538 1.00 82.19 101 ASP A CA 1
ATOM 798 C C . ASP A 1 101 ? -0.608 -14.996 -3.246 1.00 82.19 101 ASP A C 1
ATOM 800 O O . ASP A 1 101 ? -1.287 -15.515 -4.133 1.00 82.19 101 ASP A O 1
ATOM 804 N N . VAL A 1 102 ? -1.106 -14.727 -2.035 1.00 82.88 102 VAL A N 1
ATOM 805 C CA . VAL A 1 102 ? -2.507 -14.966 -1.662 1.00 82.88 102 VAL A CA 1
ATOM 806 C C . VAL A 1 102 ? -3.430 -14.057 -2.467 1.00 82.88 102 VAL A C 1
ATOM 808 O O . VAL A 1 102 ? -4.388 -14.558 -3.051 1.00 82.88 102 VAL A O 1
ATOM 811 N N . LEU A 1 103 ? -3.109 -12.761 -2.578 1.00 85.44 103 LEU A N 1
ATOM 812 C CA . LEU A 1 103 ? -3.850 -11.816 -3.427 1.00 85.44 103 LEU A CA 1
ATOM 813 C C . LEU A 1 103 ? -3.911 -12.288 -4.884 1.00 85.44 103 LEU A C 1
ATOM 815 O O . LEU A 1 103 ? -4.998 -12.403 -5.449 1.00 85.44 103 LEU A O 1
ATOM 819 N N . ALA A 1 104 ? -2.764 -12.650 -5.463 1.00 89.81 104 ALA A N 1
ATOM 820 C CA . ALA A 1 104 ? -2.684 -13.103 -6.850 1.00 89.81 104 ALA A CA 1
ATOM 821 C C . ALA A 1 104 ? -3.488 -14.387 -7.095 1.00 89.81 104 ALA A C 1
ATOM 823 O O . ALA A 1 104 ? -4.131 -14.536 -8.136 1.00 89.81 104 ALA A O 1
ATOM 824 N N . ARG A 1 105 ? -3.483 -15.316 -6.132 1.00 82.50 105 ARG A N 1
ATOM 825 C CA . ARG A 1 105 ? -4.282 -16.546 -6.204 1.00 82.50 105 ARG A CA 1
ATOM 826 C C . ARG A 1 105 ? -5.773 -16.259 -6.083 1.00 82.50 105 ARG A C 1
ATOM 828 O O . ARG A 1 105 ? -6.543 -16.821 -6.857 1.00 82.50 105 ARG A O 1
ATOM 835 N N . LEU A 1 106 ? -6.170 -15.397 -5.147 1.00 82.56 106 LEU A N 1
ATOM 836 C CA . LEU A 1 106 ? -7.570 -15.057 -4.914 1.00 82.56 106 LEU A CA 1
ATOM 837 C C . LEU A 1 106 ? -8.165 -14.293 -6.106 1.00 82.56 106 LEU A C 1
ATOM 839 O O . LEU A 1 106 ? -9.291 -14.577 -6.503 1.00 82.56 106 LEU A O 1
ATOM 843 N N . ARG A 1 107 ? -7.386 -13.419 -6.763 1.00 87.88 107 ARG A N 1
ATOM 844 C CA . ARG A 1 107 ? -7.823 -12.682 -7.965 1.00 87.88 107 ARG A CA 1
ATOM 845 C C . ARG A 1 107 ? -8.285 -13.595 -9.099 1.00 87.88 107 ARG A C 1
ATOM 847 O O . ARG A 1 107 ? -9.181 -13.215 -9.846 1.00 87.88 107 ARG A O 1
ATOM 854 N N . GLY A 1 108 ? -7.698 -14.786 -9.223 1.00 84.88 108 GLY A N 1
ATOM 855 C CA . GLY A 1 108 ? -8.101 -15.793 -10.208 1.00 84.88 108 GLY A CA 1
ATOM 856 C C . GLY A 1 108 ? -9.281 -16.677 -9.785 1.00 84.88 108 GLY A C 1
ATOM 857 O O . GLY A 1 108 ? -9.659 -17.557 -10.552 1.00 84.88 108 GLY A O 1
ATOM 858 N N . GLN A 1 109 ? -9.821 -16.496 -8.576 1.00 83.19 109 GLN A N 1
ATOM 859 C CA . GLN A 1 109 ? -10.822 -17.384 -7.968 1.00 83.19 109 GLN A CA 1
ATOM 860 C C . GLN A 1 109 ? -12.142 -16.694 -7.615 1.00 83.19 109 GLN A C 1
ATOM 862 O O . GLN A 1 109 ? -13.115 -17.389 -7.352 1.00 83.19 109 GLN A O 1
ATOM 867 N N . THR A 1 110 ? -12.190 -15.364 -7.639 1.00 83.19 110 THR A N 1
ATOM 868 C CA . THR A 1 110 ? -13.401 -14.581 -7.368 1.00 83.19 110 THR A CA 1
ATOM 869 C C . THR A 1 110 ? -13.520 -13.414 -8.342 1.00 83.19 110 THR A C 1
ATOM 871 O O . THR A 1 110 ? -12.521 -12.897 -8.859 1.00 83.19 110 THR A O 1
ATOM 874 N N . LEU A 1 111 ? -14.756 -12.994 -8.597 1.00 86.75 111 LEU A N 1
ATOM 875 C CA . LEU A 1 111 ? -15.065 -11.775 -9.343 1.00 86.75 111 LEU A CA 1
ATOM 876 C C . LEU A 1 111 ? -15.369 -10.593 -8.419 1.00 86.75 111 LEU A C 1
ATOM 878 O O . LEU A 1 111 ? -15.441 -9.467 -8.909 1.00 86.75 111 LEU A O 1
ATOM 882 N N . LEU A 1 112 ? -15.505 -10.827 -7.109 1.00 89.94 112 LEU A N 1
ATOM 883 C CA . LEU A 1 112 ? -15.708 -9.754 -6.145 1.00 89.94 112 LEU A CA 1
ATOM 884 C C . LEU A 1 112 ? -14.503 -8.797 -6.117 1.00 89.94 112 LEU A C 1
ATOM 886 O O . LEU A 1 112 ? -13.374 -9.205 -6.436 1.00 89.94 112 LEU A O 1
ATOM 890 N N . PRO A 1 113 ? -14.724 -7.526 -5.736 1.00 91.25 113 PRO A N 1
ATOM 891 C CA . PRO A 1 113 ? -13.642 -6.600 -5.450 1.00 91.25 113 PRO A CA 1
ATOM 892 C C . PRO A 1 113 ? -12.708 -7.155 -4.371 1.00 91.25 113 PRO A C 1
ATOM 894 O O . PRO A 1 113 ? -13.155 -7.631 -3.324 1.00 91.25 113 PRO A O 1
ATOM 897 N N . LEU A 1 114 ? -11.404 -7.068 -4.623 1.00 90.69 114 LEU A N 1
ATOM 898 C CA . LEU A 1 114 ? -10.358 -7.489 -3.700 1.00 90.69 114 LEU A CA 1
ATOM 899 C C . LEU A 1 114 ? -9.697 -6.292 -3.035 1.00 90.69 114 LEU A C 1
ATOM 901 O O . LEU A 1 114 ? -9.046 -5.472 -3.675 1.00 90.69 114 LEU A O 1
ATOM 905 N N . VAL A 1 115 ? -9.805 -6.228 -1.719 1.00 93.69 115 VAL A N 1
ATOM 906 C CA . VAL A 1 115 ? -9.171 -5.215 -0.887 1.00 93.69 115 VAL A CA 1
ATOM 907 C C . VAL A 1 115 ? -7.892 -5.789 -0.279 1.00 93.69 115 VAL A C 1
ATOM 909 O O . VAL A 1 115 ? -7.842 -6.938 0.158 1.00 93.69 115 VAL A O 1
ATOM 912 N N . ALA A 1 116 ? -6.834 -4.995 -0.215 1.00 93.62 116 ALA A N 1
ATOM 913 C CA . ALA A 1 116 ? -5.596 -5.359 0.462 1.00 93.62 116 ALA A CA 1
ATOM 914 C C . ALA A 1 116 ? -5.283 -4.352 1.566 1.00 93.62 116 ALA A C 1
ATOM 916 O O . ALA A 1 116 ? -5.362 -3.149 1.341 1.00 93.62 116 ALA A O 1
ATOM 917 N N . TYR A 1 117 ? -4.886 -4.813 2.752 1.00 95.56 117 TYR A N 1
ATOM 918 C CA . TYR A 1 117 ? -4.512 -3.911 3.843 1.00 95.56 117 TYR A CA 1
ATOM 919 C C . TYR A 1 117 ? -3.009 -3.963 4.131 1.00 95.56 117 TYR A C 1
ATOM 921 O O . TYR A 1 117 ? -2.516 -4.904 4.759 1.00 95.56 117 TYR A O 1
ATOM 929 N N . GLN A 1 118 ? -2.299 -2.899 3.737 1.00 96.69 118 GLN A N 1
ATOM 930 C CA . GLN A 1 118 ? -0.947 -2.608 4.207 1.00 96.69 118 GLN A CA 1
ATOM 931 C C . GLN A 1 118 ? -0.991 -2.177 5.683 1.00 96.69 118 GLN A C 1
ATOM 933 O O . GLN A 1 118 ? -1.327 -1.040 6.030 1.00 96.69 118 GLN A O 1
ATOM 938 N N . VAL A 1 119 ? -0.694 -3.119 6.575 1.00 93.75 119 VAL A N 1
ATOM 939 C CA . VAL A 1 119 ? -0.873 -2.940 8.023 1.00 93.75 119 VAL A CA 1
ATOM 940 C C . VAL A 1 119 ? 0.164 -1.996 8.639 1.00 93.75 119 VAL A C 1
ATOM 942 O O . VAL A 1 119 ? 1.210 -1.716 8.059 1.00 93.75 119 VAL A O 1
ATOM 945 N N . GLY A 1 120 ? -0.088 -1.554 9.877 1.00 92.56 120 GLY A N 1
ATOM 946 C CA . GLY A 1 120 ? 0.793 -0.620 10.591 1.00 92.56 120 GLY A CA 1
ATOM 947 C C . GLY A 1 120 ? 2.237 -1.110 10.752 1.00 92.56 120 GLY A C 1
ATOM 948 O O . GLY A 1 120 ? 3.156 -0.304 10.711 1.00 92.56 120 GLY A O 1
ATOM 949 N N . GLY A 1 121 ? 2.462 -2.426 10.851 1.00 92.38 121 GLY A N 1
ATOM 950 C CA . GLY A 1 121 ? 3.814 -2.994 10.870 1.00 92.38 121 GLY A CA 1
ATOM 951 C C . GLY A 1 121 ? 4.572 -2.798 9.552 1.00 92.38 121 GLY A C 1
ATOM 952 O O . GLY A 1 121 ? 5.740 -2.429 9.576 1.00 92.38 121 GLY A O 1
ATOM 953 N N . GLU A 1 122 ? 3.905 -2.977 8.408 1.00 96.56 122 GLU A N 1
ATOM 954 C CA . GLU A 1 122 ? 4.493 -2.744 7.079 1.00 96.56 122 GLU A CA 1
ATOM 955 C C . GLU A 1 122 ? 4.798 -1.252 6.869 1.00 96.56 122 GLU A C 1
ATOM 957 O O . GLU A 1 122 ? 5.860 -0.899 6.361 1.00 96.56 122 GLU A O 1
ATOM 962 N N . TYR A 1 123 ? 3.901 -0.372 7.329 1.00 96.38 123 TYR A N 1
ATOM 963 C CA . TYR A 1 123 ? 4.132 1.074 7.382 1.00 96.38 123 TYR A CA 1
ATOM 964 C C . TYR A 1 123 ? 5.364 1.426 8.227 1.00 96.38 123 TYR A C 1
ATOM 966 O O . TYR A 1 123 ? 6.262 2.129 7.765 1.00 96.38 123 TYR A O 1
ATOM 974 N N . ALA A 1 124 ? 5.421 0.913 9.459 1.00 95.88 124 ALA A N 1
ATOM 975 C CA . ALA A 1 124 ? 6.480 1.215 10.411 1.00 95.88 124 ALA A CA 1
ATOM 976 C C . ALA A 1 124 ? 7.851 0.775 9.889 1.00 95.88 124 ALA A C 1
ATOM 978 O O . ALA A 1 124 ? 8.814 1.529 9.996 1.00 95.88 124 ALA A O 1
ATOM 979 N N . MET A 1 125 ? 7.938 -0.409 9.271 1.00 97.50 125 MET A N 1
ATOM 980 C CA . MET A 1 125 ? 9.175 -0.891 8.648 1.00 97.50 125 MET A CA 1
ATOM 981 C C . MET A 1 125 ? 9.712 0.099 7.611 1.00 97.50 125 MET A C 1
ATOM 983 O O . MET A 1 125 ? 10.897 0.425 7.646 1.00 97.50 125 MET A O 1
ATOM 987 N N . ILE A 1 126 ? 8.845 0.615 6.733 1.00 96.25 126 ILE A N 1
ATOM 988 C CA . ILE A 1 126 ? 9.234 1.602 5.718 1.00 96.25 126 ILE A CA 1
ATOM 989 C C . ILE A 1 126 ? 9.667 2.906 6.389 1.00 96.25 126 ILE A C 1
ATOM 991 O O . ILE A 1 126 ? 10.765 3.387 6.124 1.00 96.25 126 ILE A O 1
ATOM 995 N N . LYS A 1 127 ? 8.860 3.453 7.304 1.00 95.75 127 LYS A N 1
ATOM 996 C CA . LYS A 1 127 ? 9.175 4.731 7.962 1.00 95.75 127 LYS A CA 1
ATOM 997 C C . LYS A 1 127 ? 10.470 4.675 8.761 1.00 95.75 127 LYS A C 1
ATOM 999 O O . LYS A 1 127 ? 11.278 5.595 8.661 1.00 95.75 127 LYS A O 1
ATOM 1004 N N . PHE A 1 128 ? 10.712 3.610 9.523 1.00 97.50 128 PHE A N 1
ATOM 1005 C CA . PHE A 1 128 ? 11.948 3.490 10.297 1.00 97.50 128 PHE A CA 1
ATOM 1006 C C . PHE A 1 128 ? 13.170 3.282 9.402 1.00 97.50 128 PHE A C 1
ATOM 1008 O O . PHE A 1 128 ? 14.203 3.903 9.647 1.00 97.50 128 PHE A O 1
ATOM 1015 N N . ALA A 1 129 ? 13.062 2.472 8.345 1.00 97.62 129 ALA A N 1
ATOM 1016 C CA . ALA A 1 129 ? 14.154 2.297 7.391 1.00 97.62 129 ALA A CA 1
ATOM 1017 C C . ALA A 1 129 ? 14.472 3.603 6.638 1.00 97.62 129 ALA A C 1
ATOM 1019 O O . ALA A 1 129 ? 15.644 3.942 6.476 1.00 97.62 129 ALA A O 1
ATOM 1020 N N . ALA A 1 130 ? 13.449 4.362 6.236 1.00 96.12 130 ALA A N 1
ATOM 1021 C CA . ALA A 1 130 ? 13.604 5.679 5.622 1.00 96.12 130 ALA A CA 1
ATOM 1022 C C . ALA A 1 130 ? 14.232 6.693 6.589 1.00 96.12 130 ALA A C 1
ATOM 1024 O O . ALA A 1 130 ? 15.207 7.354 6.243 1.00 96.12 130 ALA A O 1
ATOM 1025 N N . THR A 1 131 ? 13.744 6.753 7.834 1.00 95.19 131 THR A N 1
ATOM 1026 C CA . THR A 1 131 ? 14.302 7.614 8.895 1.00 95.19 131 THR A CA 1
ATOM 1027 C C . THR A 1 131 ? 15.776 7.304 9.162 1.00 95.19 131 THR A C 1
ATOM 1029 O O . THR A 1 131 ? 16.570 8.209 9.403 1.00 95.19 131 THR A O 1
ATOM 1032 N N . ALA A 1 132 ? 16.166 6.030 9.084 1.00 97.44 132 ALA A N 1
ATOM 1033 C CA . ALA A 1 132 ? 17.556 5.598 9.211 1.00 97.44 132 ALA A CA 1
ATOM 1034 C C . ALA A 1 132 ? 18.411 5.867 7.953 1.00 97.44 132 ALA A C 1
ATOM 1036 O O . ALA A 1 132 ? 19.600 5.553 7.950 1.00 97.44 132 ALA A O 1
ATOM 1037 N N . GLY A 1 133 ? 17.827 6.407 6.877 1.00 96.94 133 GLY A N 1
ATOM 1038 C CA . GLY A 1 133 ? 18.496 6.641 5.596 1.00 96.94 133 GLY A CA 1
ATOM 1039 C C . GLY A 1 133 ? 18.822 5.364 4.815 1.00 96.94 133 GLY A C 1
ATOM 1040 O O . GLY A 1 133 ? 19.637 5.403 3.897 1.00 96.94 133 GLY A O 1
ATOM 1041 N N . ALA A 1 134 ? 18.224 4.224 5.177 1.00 98.19 134 ALA A N 1
ATOM 1042 C CA . ALA A 1 134 ? 18.502 2.933 4.547 1.00 98.19 134 ALA A CA 1
ATOM 1043 C C . ALA A 1 134 ? 17.765 2.746 3.210 1.00 98.19 134 ALA A C 1
ATOM 1045 O O . ALA A 1 134 ? 18.185 1.932 2.387 1.00 98.19 134 ALA A O 1
ATOM 1046 N N . ILE A 1 135 ? 16.669 3.479 3.002 1.00 97.50 135 ILE A N 1
ATOM 1047 C CA . ILE A 1 135 ? 15.838 3.429 1.796 1.00 97.50 135 ILE A CA 1
ATOM 1048 C C . ILE A 1 135 ? 15.351 4.828 1.409 1.00 97.50 135 ILE A C 1
ATOM 1050 O O . ILE A 1 135 ? 15.218 5.707 2.259 1.00 97.50 135 ILE A O 1
ATOM 1054 N N . ASP A 1 136 ? 15.037 5.006 0.126 1.00 96.50 136 ASP A N 1
ATOM 1055 C CA . ASP A 1 136 ? 14.262 6.147 -0.363 1.00 96.50 136 ASP A CA 1
ATOM 1056 C C . ASP A 1 136 ? 12.777 5.898 -0.071 1.00 96.50 136 ASP A C 1
ATOM 1058 O O . ASP A 1 136 ? 12.198 4.921 -0.561 1.00 96.50 136 ASP A O 1
ATOM 1062 N N . GLU A 1 137 ? 12.172 6.742 0.765 1.00 94.56 137 GLU A N 1
ATOM 1063 C CA . GLU A 1 137 ? 10.797 6.541 1.226 1.00 94.56 137 GLU A CA 1
ATOM 1064 C C . GLU A 1 137 ? 9.804 6.563 0.064 1.00 94.56 137 GLU A C 1
ATOM 1066 O O . GLU A 1 137 ? 9.000 5.643 -0.080 1.00 94.56 137 GLU A O 1
ATOM 1071 N N . VAL A 1 138 ? 9.907 7.574 -0.797 1.00 92.38 138 VAL A N 1
ATOM 1072 C CA . VAL A 1 138 ? 8.967 7.850 -1.888 1.00 92.38 138 VAL A CA 1
ATOM 1073 C C . VAL A 1 138 ? 8.938 6.695 -2.877 1.00 92.38 138 VAL A C 1
ATOM 1075 O O . VAL A 1 138 ? 7.875 6.151 -3.187 1.00 92.38 138 VAL A O 1
ATOM 1078 N N . CYS A 1 139 ? 10.115 6.274 -3.339 1.00 93.94 139 CYS A N 1
ATOM 1079 C CA . CYS A 1 139 ? 10.258 5.164 -4.270 1.00 93.94 139 CYS A CA 1
ATOM 1080 C C . CYS A 1 139 ? 9.751 3.865 -3.639 1.00 93.94 139 CYS A C 1
ATOM 1082 O O . CYS A 1 139 ? 9.029 3.107 -4.289 1.00 93.94 139 CYS A O 1
ATOM 1084 N N . THR A 1 140 ? 10.066 3.630 -2.361 1.00 95.81 140 THR A N 1
ATOM 1085 C CA . THR A 1 140 ? 9.643 2.415 -1.654 1.00 95.81 140 THR A CA 1
ATOM 1086 C C . THR A 1 140 ? 8.129 2.368 -1.464 1.00 95.81 140 THR A C 1
ATOM 1088 O O . THR A 1 140 ? 7.526 1.314 -1.668 1.00 95.81 140 THR A O 1
ATOM 1091 N N . VAL A 1 141 ? 7.490 3.493 -1.126 1.00 94.62 141 VAL A N 1
ATOM 1092 C CA . VAL A 1 141 ? 6.026 3.601 -1.020 1.00 94.62 141 VAL A CA 1
ATOM 1093 C C . VAL A 1 141 ? 5.376 3.285 -2.366 1.00 94.62 141 VAL A C 1
ATOM 1095 O O . VAL A 1 141 ? 4.491 2.430 -2.433 1.00 94.62 141 VAL A O 1
ATOM 1098 N N . GLN A 1 142 ? 5.834 3.934 -3.443 1.00 93.56 142 GLN A N 1
ATOM 1099 C CA . GLN A 1 142 ? 5.286 3.733 -4.788 1.00 93.56 142 GLN A CA 1
ATOM 1100 C C . GLN A 1 142 ? 5.423 2.279 -5.249 1.00 93.56 142 GLN A C 1
ATOM 1102 O O . GLN A 1 142 ? 4.476 1.705 -5.789 1.00 93.56 142 GLN A O 1
ATOM 1107 N N . GLU A 1 143 ? 6.582 1.664 -5.016 1.00 96.38 143 GLU A N 1
ATOM 1108 C CA . GLU A 1 143 ? 6.825 0.276 -5.399 1.00 96.38 143 GLU A CA 1
ATOM 1109 C C . GLU A 1 143 ? 6.011 -0.706 -4.550 1.00 96.38 143 GLU A C 1
ATOM 1111 O O . GLU A 1 143 ? 5.435 -1.648 -5.095 1.00 96.38 143 GLU A O 1
ATOM 1116 N N . THR A 1 144 ? 5.895 -0.461 -3.243 1.00 96.75 144 THR A N 1
ATOM 1117 C CA . THR A 1 144 ? 5.126 -1.306 -2.318 1.00 96.75 144 THR A CA 1
ATOM 1118 C C . THR A 1 144 ? 3.643 -1.309 -2.678 1.00 96.75 144 THR A C 1
ATOM 1120 O O . THR A 1 144 ? 3.058 -2.373 -2.889 1.00 96.75 144 THR A O 1
ATOM 1123 N N . LEU A 1 145 ? 3.029 -0.130 -2.812 1.00 96.19 145 LEU A N 1
ATOM 1124 C CA . LEU A 1 145 ? 1.613 -0.026 -3.174 1.00 96.19 145 LEU A CA 1
ATOM 1125 C C . LEU A 1 145 ? 1.369 -0.518 -4.609 1.00 96.19 145 LEU A C 1
ATOM 1127 O O . LEU A 1 145 ? 0.399 -1.229 -4.873 1.00 96.19 145 LEU A O 1
ATOM 1131 N N . GLY A 1 146 ? 2.293 -0.228 -5.531 1.00 96.56 146 GLY A N 1
ATOM 1132 C CA . GLY A 1 146 ? 2.247 -0.750 -6.894 1.00 96.56 146 GLY A CA 1
ATOM 1133 C C . GLY A 1 146 ? 2.344 -2.278 -6.956 1.00 96.56 146 GLY A C 1
ATOM 1134 O O . GLY A 1 146 ? 1.689 -2.901 -7.792 1.00 96.56 146 GLY A O 1
ATOM 1135 N N . ALA A 1 147 ? 3.115 -2.908 -6.065 1.00 97.94 147 ALA A N 1
ATOM 1136 C CA . ALA A 1 147 ? 3.207 -4.362 -5.963 1.00 97.94 147 ALA A CA 1
ATOM 1137 C C . ALA A 1 147 ? 1.900 -4.992 -5.466 1.00 97.94 147 ALA A C 1
ATOM 1139 O O . ALA A 1 147 ? 1.490 -6.021 -6.004 1.00 97.94 147 ALA A O 1
ATOM 1140 N N . ILE A 1 148 ? 1.225 -4.350 -4.509 1.00 97.81 148 ILE A N 1
ATOM 1141 C CA . ILE A 1 148 ? -0.100 -4.763 -4.030 1.00 97.81 148 ILE A CA 1
ATOM 1142 C C . ILE A 1 148 ? -1.136 -4.665 -5.160 1.00 97.81 148 ILE A C 1
ATOM 1144 O O . ILE A 1 148 ? -1.850 -5.633 -5.422 1.00 97.81 148 ILE A O 1
ATOM 1148 N N . LYS A 1 149 ? -1.161 -3.550 -5.904 1.00 97.00 149 LYS A N 1
ATOM 1149 C CA . LYS A 1 149 ? -2.050 -3.381 -7.066 1.00 97.00 149 LYS A CA 1
ATOM 1150 C C . LYS A 1 149 ? -1.775 -4.423 -8.151 1.00 97.00 149 LYS A C 1
ATOM 1152 O O . LYS A 1 149 ? -2.695 -5.048 -8.667 1.00 97.00 149 LYS A O 1
ATOM 1157 N N . ARG A 1 150 ? -0.496 -4.681 -8.448 1.00 97.75 150 ARG A N 1
ATOM 1158 C CA . ARG A 1 150 ? -0.066 -5.704 -9.417 1.00 97.75 150 ARG A CA 1
ATOM 1159 C C . ARG A 1 150 ? -0.497 -7.114 -9.010 1.00 97.75 150 ARG A C 1
ATOM 1161 O O . ARG A 1 150 ? -0.770 -7.930 -9.883 1.00 97.75 150 ARG A O 1
ATOM 1168 N N . ALA A 1 151 ? -0.556 -7.405 -7.712 1.00 95.75 151 ALA A N 1
ATOM 1169 C CA . ALA A 1 151 ? -1.040 -8.686 -7.207 1.00 95.75 151 ALA A CA 1
ATOM 1170 C C . ALA A 1 151 ? -2.558 -8.876 -7.388 1.00 95.75 151 ALA A C 1
ATOM 1172 O O . ALA A 1 151 ? -3.050 -9.977 -7.173 1.00 95.75 151 ALA A O 1
ATOM 1173 N N . GLY A 1 152 ? -3.291 -7.845 -7.821 1.00 94.12 152 GLY A N 1
ATOM 1174 C CA . GLY A 1 152 ? -4.707 -7.943 -8.174 1.00 94.12 152 GLY A CA 1
ATOM 1175 C C . GLY A 1 152 ? -5.662 -7.281 -7.186 1.00 94.12 152 GLY A C 1
ATOM 1176 O O . GLY A 1 152 ? -6.859 -7.531 -7.276 1.00 94.12 152 GLY A O 1
ATOM 1177 N N . ALA A 1 153 ? -5.162 -6.460 -6.256 1.00 95.75 153 ALA A N 1
ATOM 1178 C CA . ALA A 1 153 ? -6.020 -5.668 -5.382 1.00 95.75 153 ALA A CA 1
ATOM 1179 C C . ALA A 1 153 ? -6.765 -4.587 -6.182 1.00 95.75 153 ALA A C 1
ATOM 1181 O O . ALA A 1 153 ? -6.154 -3.809 -6.912 1.00 95.75 153 ALA A O 1
ATOM 1182 N N . ASP A 1 154 ? -8.076 -4.502 -6.013 1.00 94.44 154 ASP A N 1
ATOM 1183 C CA . ASP A 1 154 ? -8.894 -3.408 -6.521 1.00 94.44 154 ASP A CA 1
ATOM 1184 C C . ASP A 1 154 ? -8.722 -2.164 -5.643 1.00 94.44 154 ASP A C 1
ATOM 1186 O O . ASP A 1 154 ? -8.475 -1.087 -6.178 1.00 94.44 154 ASP A O 1
ATOM 1190 N N . LEU A 1 155 ? -8.722 -2.332 -4.314 1.00 92.75 155 LEU A N 1
ATOM 1191 C CA . LEU A 1 155 ? -8.522 -1.259 -3.331 1.00 92.75 155 LEU A CA 1
ATOM 1192 C C . LEU A 1 155 ? -7.404 -1.606 -2.340 1.00 92.75 155 LEU A C 1
ATOM 1194 O O . LEU A 1 155 ? -7.190 -2.769 -1.995 1.00 92.75 155 LEU A O 1
ATOM 1198 N N . ILE A 1 156 ? -6.708 -0.589 -1.836 1.00 94.75 156 ILE A N 1
ATOM 1199 C CA . ILE A 1 156 ? -5.597 -0.727 -0.895 1.00 94.75 156 ILE A CA 1
ATOM 1200 C C . ILE A 1 156 ? -5.828 0.182 0.309 1.00 94.75 156 ILE A C 1
ATOM 1202 O O . ILE A 1 156 ? -5.807 1.406 0.205 1.00 94.75 156 ILE A O 1
ATOM 1206 N N . ILE A 1 157 ? -5.978 -0.419 1.485 1.00 93.50 157 ILE A N 1
ATOM 1207 C CA . ILE A 1 157 ? -5.970 0.302 2.755 1.00 93.50 157 ILE A CA 1
ATOM 1208 C C . ILE A 1 157 ? -4.512 0.534 3.152 1.00 93.50 157 ILE A C 1
ATOM 1210 O O . ILE A 1 157 ? -3.758 -0.425 3.338 1.00 93.50 157 ILE A O 1
ATOM 1214 N N . SER A 1 158 ? -4.100 1.795 3.283 1.00 92.88 158 SER A N 1
ATOM 1215 C CA . SER A 1 158 ? -2.714 2.143 3.599 1.00 92.88 158 SER A CA 1
ATOM 1216 C C . SER A 1 158 ? -2.589 3.458 4.365 1.00 92.88 158 SER A C 1
ATOM 1218 O O . SER A 1 158 ? -3.115 4.494 3.960 1.00 92.88 158 SER A O 1
ATOM 1220 N N . TYR A 1 159 ? -1.790 3.435 5.434 1.00 89.88 159 TYR A N 1
ATOM 1221 C CA . TYR A 1 159 ? -1.363 4.639 6.153 1.00 89.88 159 TYR A CA 1
ATOM 1222 C C . TYR A 1 159 ? -0.440 5.543 5.315 1.00 89.88 159 TYR A C 1
ATOM 1224 O O . TYR A 1 159 ? -0.302 6.709 5.654 1.00 89.88 159 TYR A O 1
ATOM 1232 N N . LEU A 1 160 ? 0.151 5.032 4.223 1.00 88.94 160 LEU A N 1
ATOM 1233 C CA . LEU A 1 160 ? 0.980 5.791 3.274 1.00 88.94 160 LEU A CA 1
ATOM 1234 C C . LEU A 1 160 ? 0.153 6.471 2.173 1.00 88.94 160 LEU A C 1
ATOM 1236 O O . LEU A 1 160 ? 0.718 7.134 1.303 1.00 88.94 160 LEU A O 1
ATOM 1240 N N . ALA A 1 161 ? -1.174 6.290 2.153 1.00 77.75 161 ALA A N 1
ATOM 1241 C CA . ALA A 1 161 ? -2.019 6.823 1.084 1.00 77.75 161 ALA A CA 1
ATOM 1242 C C . ALA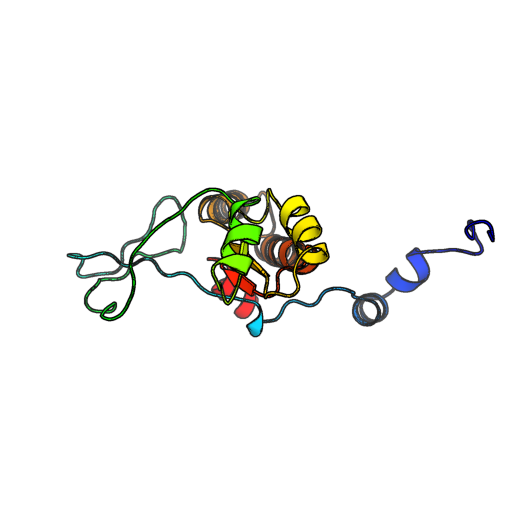 A 1 161 ? -1.910 8.350 0.969 1.00 77.75 161 ALA A C 1
ATOM 1244 O O . ALA A 1 161 ? -1.905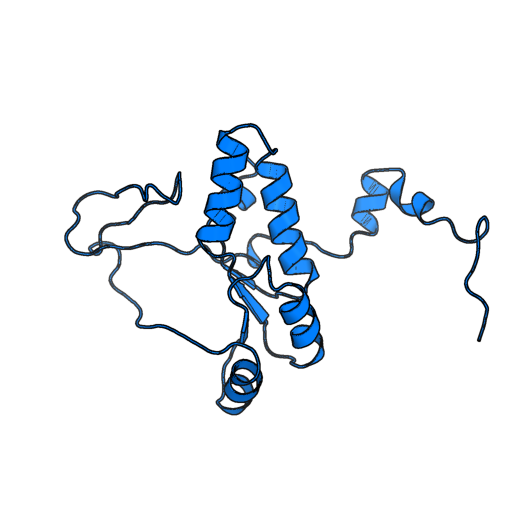 8.906 -0.130 1.00 77.75 161 ALA A O 1
ATOM 1245 N N . ARG A 1 162 ? -1.770 9.035 2.109 1.00 74.94 162 ARG A N 1
ATOM 1246 C CA . ARG A 1 162 ? -1.627 10.490 2.153 1.00 74.94 162 ARG A CA 1
ATOM 1247 C C . ARG A 1 162 ? -0.305 10.945 1.536 1.00 74.94 162 ARG A C 1
ATOM 1249 O O . ARG A 1 162 ? -0.300 11.920 0.787 1.00 74.94 162 ARG A O 1
ATOM 1256 N N . GLU A 1 163 ? 0.790 10.264 1.844 1.00 77.19 163 GLU A N 1
ATOM 1257 C CA . GLU A 1 163 ? 2.119 10.523 1.291 1.00 77.19 163 GLU A CA 1
ATOM 1258 C C . GLU A 1 163 ? 2.158 10.236 -0.210 1.00 77.19 163 GLU A C 1
ATOM 1260 O O . GLU A 1 163 ? 2.590 11.092 -0.980 1.00 77.19 163 GLU A O 1
ATOM 1265 N N . TYR A 1 164 ? 1.600 9.099 -0.641 1.00 80.69 164 TYR A N 1
ATOM 1266 C CA . TYR A 1 164 ? 1.533 8.721 -2.053 1.00 80.69 164 TYR A CA 1
ATOM 1267 C C . TYR A 1 164 ? 0.825 9.781 -2.908 1.00 80.69 164 TYR A C 1
ATOM 1269 O O . TYR A 1 164 ? 1.343 10.189 -3.946 1.00 80.69 164 TYR A O 1
ATOM 1277 N N . ILE A 1 165 ? -0.337 10.274 -2.458 1.00 74.94 165 ILE A N 1
ATOM 1278 C CA . ILE A 1 165 ? -1.116 11.287 -3.191 1.00 74.94 165 ILE A CA 1
ATOM 1279 C C . ILE A 1 165 ? -0.388 12.634 -3.239 1.00 74.94 165 ILE A C 1
ATOM 1281 O O . ILE A 1 165 ? -0.499 13.368 -4.220 1.00 74.94 165 ILE A O 1
ATOM 1285 N N . ARG A 1 166 ? 0.342 12.988 -2.177 1.00 68.50 166 ARG A N 1
ATOM 1286 C CA . ARG A 1 166 ? 1.039 14.276 -2.090 1.00 68.50 166 ARG A CA 1
ATOM 1287 C C . ARG A 1 166 ? 2.340 14.314 -2.887 1.00 68.50 166 ARG A C 1
ATOM 1289 O O . ARG A 1 166 ? 2.833 15.412 -3.127 1.00 68.50 166 ARG A O 1
ATOM 1296 N N . GLY A 1 167 ? 2.856 13.160 -3.317 1.00 57.47 167 GLY A N 1
ATOM 1297 C CA . GLY A 1 167 ? 4.042 13.067 -4.170 1.00 57.47 167 GLY A CA 1
ATOM 1298 C C . GLY A 1 167 ? 5.301 13.665 -3.542 1.00 57.47 167 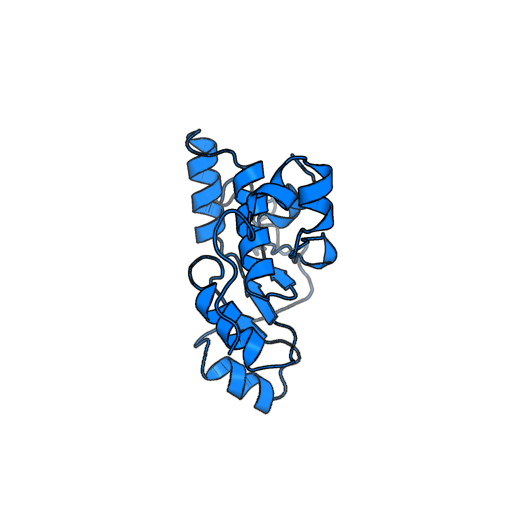GLY A C 1
ATOM 1299 O O . GLY A 1 167 ? 6.147 14.172 -4.278 1.00 57.47 167 GLY A O 1
ATOM 1300 N N . VAL A 1 168 ? 5.381 13.658 -2.208 1.00 45.06 168 VAL A N 1
ATOM 1301 C CA . VAL A 1 168 ? 6.552 14.122 -1.449 1.00 45.06 168 VAL A CA 1
ATOM 1302 C C . VAL A 1 168 ? 7.528 12.980 -1.300 1.00 45.06 168 VAL A C 1
ATOM 1304 O O . VAL A 1 168 ? 7.044 11.873 -0.976 1.00 45.06 168 VAL A O 1
#

InterPro domains:
  IPR001731 Delta-aminolevulinic acid dehydratase [PF00490] (73-165)
  IPR001731 Delta-aminolevulinic acid dehydratase [PR00144] (87-103)
  IPR001731 Delta-aminolevulinic acid dehydratase [PR00144] (112-127)
  IPR001731 Delta-aminolevulinic acid dehydratase [PR00144] (142-161)
  IPR001731 Delta-aminolevulinic acid dehydratase [PTHR11458] (73-164)
  IPR001731 Delta-aminolevulinic acid dehydratase [SM01004] (7-168)
  IPR013785 Aldolase-type TIM barrel [G3DSA:3.20.20.70] (3-73)
  IPR013785 Aldolase-type TIM barrel [G3DSA:3.20.20.70] (74-167)
  IPR030656 Delta-aminolevulinic acid dehydratase, active site [PS00169] (87-99)

Foldseek 3Di:
DDDPDDPPRDDPCPQVVDPVSCVVPPPFDDDLQQEDEDAAEDEPDPQWDDDPLQPPHTHHYCVVVPDDDDDDDDDADVVQVVCVVVPPQEHEDPAQQVCLVVLLVVLVVDPHAYEHENDSNNNSVLVVCVVVVNDDSLVCLCVSVRSSVVSPHSHYYDNCSVVNNVSD

Radius of gyration: 19.68 Å; chains: 1; bounding box: 42×42×59 Å

Sequence (168 aa):
MTPPLSFPAMRLRRLRRTPLLRDMVRETRLGADDLIYPVFVEEGIEVAQEISTMPGVLRIPERHLARELEAIARKAVRESLLDEAEGADMLMVKPALAYLDVLARLRGQTLLPLVAYQVGGEYAMIKFAATAGAIDEVCTVQETLGAIKRAGADLIISYLAREYIRGV

Organism: NCBI:txid2293833

Secondary structure (DSSP, 8-state):
-PPPPPTTT--GGGGGSSHHHHHHT------GGGEE---EEETT-SS-EE-TTSTT-EEEEGGG--S--------TTHHHHHHHHHT-S-EEESS-GGGHHHHHHHHTT--S-EEEEE-HHHHHHHHHHHHTTSS-HHHHHHHHHHHHHHTT-SEEEETTHHHHHHT-

pLDDT: mean 83.37, std 16.4, range [30.47, 98.19]